Protein AF-A0A961GSS4-F1 (afdb_monomer)

Secondary structure (DSSP, 8-state):
-------S--SS---EEESPPPPPPPSSS--TTTTSPPPEEEEE-TTS-EEEESPTTS-EEEEEE-TT-TTHHHHHHHHHHHHHTT-SPTT-EEEEEE----TT----TT----S-HHHHHHHTT--SEEEE--TT-HHHHHTT--SSSEEEEE---

Sequence (157 aa):
MSTGAASGLLQQRPITVDGEALAPEPDSGVDAAIGATVPTVNGQTFNGVNVSVPVKGTPTLIVVMAHWCPHCQKEIPMMAEWEKAGNFPDGIEVVGVSTGYKPDLIGTSSLKVIEEPSQWLADEGFPFAVIADSEGAEAAGALGVTGYPTMMMVDAD

Nearest PDB structures (foldseek):
  2m72-assembly1_A  TM=6.809E-01  e=3.128E-04  Porphyromonas gingivalis W83
  7kuu-assembly1_B  TM=5.793E-01  e=2.545E-03  Pseudomonas aeruginosa UCBPP-PA14
  4tr4-assembly1_A  TM=6.001E-01  e=1.246E-02  Mus musculus
  9h48-assembly1_A  TM=4.848E-01  e=1.739E-03  Mus musculus
  5xbr-assembly1_A  TM=4.999E-01  e=3.080E-03  Pyrococcus horikoshii OT3

Mean predicted aligned error: 4.7 Å

Radius of gyration: 15.49 Å; Cα contacts (8 Å, |Δi|>4): 318; chains: 1; bounding box: 43×36×43 Å

Solvent-accessible surface area (backbone atoms only — not comparable to full-atom values): 8968 Å² total; per-residue (Å²): 134,86,80,78,69,82,82,83,54,42,70,50,32,76,62,48,76,51,73,60,60,38,54,67,57,58,99,69,84,84,57,81,43,70,89,52,78,79,31,38,36,38,30,22,26,41,86,65,51,79,46,61,38,67,46,86,73,32,26,19,40,39,38,37,32,29,64,60,36,71,56,25,66,56,48,48,44,51,52,24,51,39,48,76,69,67,66,62,67,85,81,53,48,59,39,35,35,41,31,70,82,54,69,85,60,79,61,54,102,86,36,70,70,50,66,50,54,65,59,52,40,58,73,51,50,50,83,56,55,40,31,15,21,19,92,82,24,51,49,48,51,34,66,8,57,77,64,65,57,41,78,45,82,41,69,39,125

Foldseek 3Di:
DDDPDPPQFDLAWDKDKADFFAAAQDPDDDGPSVPPDQIKIWAAFRVRHIDIPPDAQFKEKEKEAEPFDPVRVVVQLVQQVCVVVVNPDPRYAYEYEYDDQDQPDDDDPSTDDDNGPVVSSVVSRRPHHYGNHDPVRVVCRSHNYDDPGDIDIDHND

Structure (mmCIF, N/CA/C/O backbone):
data_AF-A0A961GSS4-F1
#
_entry.id   AF-A0A961GSS4-F1
#
loop_
_atom_site.group_PDB
_atom_site.id
_atom_site.type_symbol
_atom_site.label_atom_id
_atom_site.label_alt_id
_atom_site.label_comp_id
_atom_site.label_asym_id
_atom_site.label_entity_id
_atom_site.label_seq_id
_atom_site.pdbx_PDB_ins_code
_atom_site.Cartn_x
_atom_site.Cartn_y
_atom_site.Cartn_z
_atom_site.occupancy
_atom_site.B_iso_or_equiv
_atom_site.auth_seq_id
_atom_site.auth_comp_id
_atom_site.auth_asym_id
_atom_site.auth_atom_id
_atom_site.pdbx_PDB_model_num
ATOM 1 N N . MET A 1 1 ? 17.484 -16.770 -23.448 1.00 34.94 1 MET A N 1
ATOM 2 C CA . MET A 1 1 ? 17.020 -15.372 -23.542 1.00 34.94 1 MET A CA 1
ATOM 3 C C . MET A 1 1 ? 15.525 -15.417 -23.304 1.00 34.94 1 MET A C 1
ATOM 5 O O . MET A 1 1 ? 14.799 -15.790 -24.213 1.00 34.94 1 MET A O 1
ATOM 9 N N . SER A 1 2 ? 15.094 -15.238 -22.053 1.00 38.78 2 SER A N 1
ATOM 10 C CA . SER A 1 2 ? 13.670 -15.292 -21.716 1.00 38.78 2 SER A CA 1
ATOM 11 C C . SER A 1 2 ? 13.063 -13.948 -22.087 1.00 38.78 2 SER A C 1
ATOM 13 O O . SER A 1 2 ? 13.405 -12.928 -21.498 1.00 38.78 2 SER A O 1
ATOM 15 N N . THR A 1 3 ? 12.251 -13.934 -23.133 1.00 45.75 3 THR A N 1
ATOM 16 C CA . THR A 1 3 ? 11.434 -12.790 -23.521 1.00 45.75 3 THR A CA 1
ATOM 17 C C . THR A 1 3 ? 10.282 -12.696 -22.526 1.00 45.75 3 THR A C 1
ATOM 19 O O . THR A 1 3 ? 9.281 -13.396 -22.682 1.00 45.75 3 THR A O 1
ATOM 22 N N . GLY A 1 4 ? 10.444 -11.890 -21.475 1.00 41.66 4 GLY A N 1
ATOM 23 C CA . GLY A 1 4 ? 9.343 -11.521 -20.592 1.00 41.66 4 GLY A CA 1
ATOM 24 C C . GLY A 1 4 ? 8.319 -10.739 -21.405 1.00 41.66 4 GLY A C 1
ATOM 25 O O . GLY A 1 4 ? 8.563 -9.598 -21.786 1.00 41.66 4 GLY A O 1
ATOM 26 N N . ALA A 1 5 ? 7.205 -11.376 -21.753 1.00 43.75 5 ALA A N 1
ATO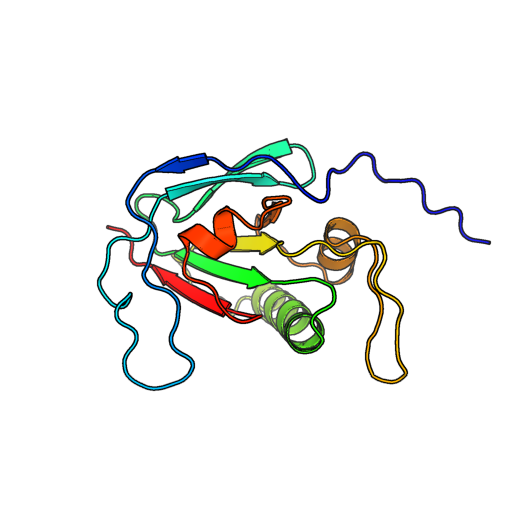M 27 C CA . ALA A 1 5 ? 6.057 -10.651 -22.261 1.00 43.75 5 ALA A CA 1
ATOM 28 C C . ALA A 1 5 ? 5.582 -9.724 -21.137 1.00 43.75 5 ALA A C 1
ATOM 30 O O . ALA A 1 5 ? 5.273 -10.208 -20.049 1.00 43.75 5 ALA A O 1
ATOM 31 N N . ALA A 1 6 ? 5.528 -8.415 -21.392 1.00 52.28 6 ALA A N 1
ATOM 32 C CA . ALA A 1 6 ? 4.787 -7.503 -20.534 1.00 52.28 6 ALA A CA 1
ATOM 33 C C . ALA A 1 6 ? 3.370 -8.076 -20.400 1.00 52.28 6 ALA A C 1
ATOM 35 O O . ALA A 1 6 ? 2.659 -8.220 -21.396 1.00 52.28 6 ALA A O 1
ATOM 36 N N . SER A 1 7 ? 2.984 -8.463 -19.188 1.00 60.41 7 SER A N 1
ATOM 37 C CA . SER A 1 7 ? 1.768 -9.225 -18.871 1.00 60.41 7 SER A CA 1
ATOM 38 C C . SER A 1 7 ? 0.461 -8.462 -19.150 1.00 60.41 7 SER A C 1
ATOM 40 O O . SER A 1 7 ? -0.616 -8.906 -18.761 1.00 60.41 7 SER A O 1
ATOM 42 N N . GLY A 1 8 ? 0.526 -7.300 -19.811 1.00 81.81 8 GLY A N 1
ATOM 43 C CA . GLY A 1 8 ? -0.591 -6.370 -19.986 1.00 81.81 8 GLY A CA 1
ATOM 44 C C . GLY A 1 8 ? -1.060 -5.729 -18.675 1.00 81.81 8 GLY A C 1
ATOM 45 O O . GLY A 1 8 ? -2.023 -4.965 -18.685 1.00 81.81 8 GLY A O 1
ATOM 46 N N . LEU A 1 9 ? -0.398 -6.034 -17.554 1.00 95.12 9 LEU A N 1
ATOM 47 C CA . LEU A 1 9 ? -0.706 -5.511 -16.232 1.00 95.12 9 LEU A CA 1
ATOM 48 C C . LEU A 1 9 ? -0.037 -4.152 -16.027 1.00 95.12 9 LEU A C 1
ATOM 50 O O . LEU A 1 9 ? 1.141 -3.972 -16.333 1.00 95.12 9 LEU A O 1
ATOM 54 N N . LEU A 1 10 ? -0.784 -3.201 -15.469 1.00 96.81 10 LEU A N 1
ATOM 55 C CA . LEU A 1 10 ? -0.253 -1.876 -15.148 1.00 96.81 10 LEU A CA 1
ATOM 56 C C . LEU A 1 10 ? 0.310 -1.893 -13.730 1.00 96.81 10 LEU A C 1
ATOM 58 O O . LEU A 1 10 ? -0.438 -2.177 -12.797 1.00 96.81 10 LEU A O 1
ATOM 62 N N . GLN A 1 11 ? 1.603 -1.587 -13.583 1.00 96.81 11 GLN A N 1
ATOM 63 C CA . GLN A 1 11 ? 2.311 -1.577 -12.291 1.00 96.81 11 GLN A CA 1
ATOM 64 C C . GLN A 1 11 ? 1.982 -0.361 -11.426 1.00 96.81 11 GLN A C 1
ATOM 66 O O . GLN A 1 11 ? 2.205 -0.383 -10.220 1.00 96.81 11 GLN A O 1
ATOM 71 N N . GLN A 1 12 ? 1.441 0.678 -12.054 1.00 98.06 12 GLN A N 1
ATOM 72 C CA . GLN A 1 12 ? 0.958 1.897 -11.425 1.00 98.06 12 GLN A CA 1
ATOM 73 C C . GLN A 1 12 ? -0.414 2.221 -11.994 1.00 98.06 12 GLN A C 1
ATOM 75 O O . GLN A 1 12 ? -0.673 1.976 -13.180 1.00 98.06 12 GLN A O 1
ATOM 80 N N . ARG A 1 13 ? -1.302 2.755 -11.159 1.00 98.25 13 ARG A N 1
ATOM 81 C CA . ARG A 1 13 ? -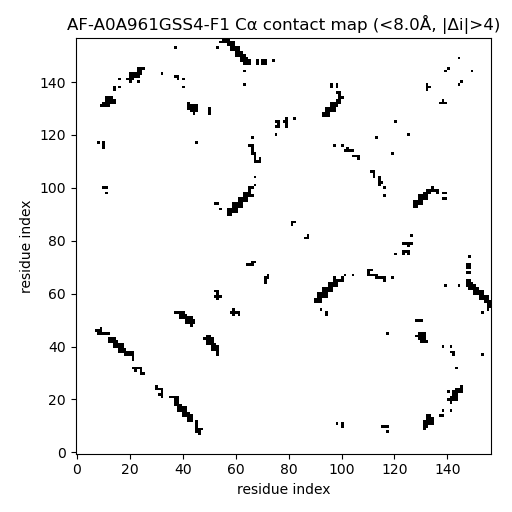2.663 3.125 -11.558 1.00 98.25 13 ARG A CA 1
ATOM 82 C C . ARG A 1 13 ? -3.133 4.381 -10.829 1.00 98.25 13 ARG A C 1
ATOM 84 O O . ARG A 1 13 ? -2.673 4.629 -9.717 1.00 98.25 13 ARG A O 1
ATOM 91 N N . PRO A 1 14 ? -4.058 5.161 -11.425 1.00 98.50 14 PRO A N 1
ATOM 92 C CA . PRO A 1 14 ? -4.615 6.340 -10.772 1.00 98.50 14 PRO A CA 1
ATOM 93 C C . PRO A 1 14 ? -5.248 6.009 -9.420 1.00 98.50 14 PRO A C 1
ATOM 95 O O . PRO A 1 14 ? -5.936 4.995 -9.286 1.00 98.50 14 PRO A O 1
ATOM 98 N N . ILE A 1 15 ? -5.062 6.912 -8.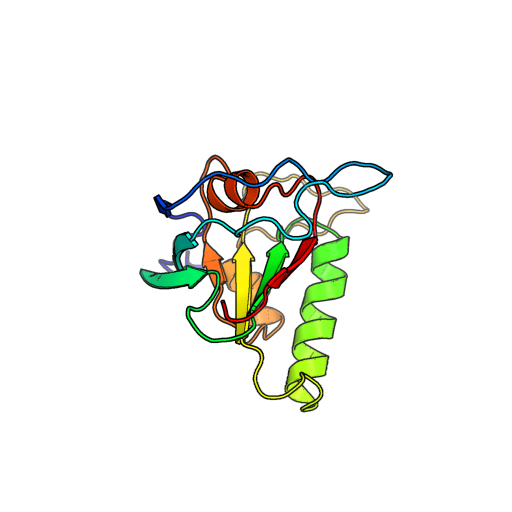460 1.00 98.75 15 ILE A N 1
ATOM 99 C CA . ILE A 1 15 ? -5.621 6.829 -7.111 1.00 98.75 15 ILE A CA 1
ATOM 100 C C . ILE A 1 15 ? -6.584 7.989 -6.880 1.00 98.75 15 ILE A C 1
ATOM 102 O O . ILE A 1 15 ? -6.356 9.110 -7.331 1.00 98.75 15 ILE A O 1
ATOM 106 N N . THR A 1 16 ? -7.676 7.716 -6.172 1.00 98.62 16 THR A N 1
ATOM 107 C CA . THR A 1 16 ? -8.570 8.734 -5.609 1.00 98.62 16 THR A CA 1
ATOM 108 C C . THR A 1 16 ? -8.608 8.571 -4.099 1.00 98.62 16 THR A C 1
ATOM 110 O O . THR A 1 16 ? -8.715 7.451 -3.607 1.00 98.62 16 THR A O 1
ATOM 113 N N . VAL A 1 17 ? -8.529 9.678 -3.368 1.00 98.62 17 VAL A N 1
ATOM 114 C CA . VAL A 1 17 ? -8.504 9.688 -1.904 1.00 98.62 17 VAL A CA 1
ATOM 115 C C . VAL A 1 17 ? -9.708 10.467 -1.396 1.00 98.62 17 VAL A C 1
ATOM 117 O O . VAL A 1 17 ? -9.893 11.623 -1.775 1.00 98.62 17 VAL A O 1
ATOM 120 N N . ASP A 1 18 ? -10.497 9.836 -0.531 1.00 98.31 18 ASP A N 1
ATOM 121 C CA . ASP A 1 18 ? -11.620 10.455 0.165 1.00 98.31 18 ASP A CA 1
ATOM 122 C C . ASP A 1 18 ? -11.289 10.589 1.656 1.00 98.31 18 ASP A C 1
ATOM 124 O O . ASP A 1 18 ? -11.094 9.594 2.355 1.00 98.31 18 ASP A O 1
ATOM 128 N N . GLY A 1 19 ? -11.253 11.824 2.155 1.00 97.50 19 GLY A N 1
ATOM 129 C CA . GLY A 1 19 ? -10.889 12.133 3.539 1.00 97.50 19 GLY A CA 1
ATOM 130 C C . GLY A 1 19 ? -9.601 12.946 3.644 1.00 97.50 19 GLY A C 1
ATOM 131 O O . GLY A 1 19 ? -9.002 13.335 2.641 1.00 97.50 19 GLY A O 1
ATOM 132 N N . GLU A 1 20 ? -9.208 13.250 4.878 1.00 97.88 20 GLU A N 1
ATOM 133 C CA . GLU A 1 20 ? -7.954 13.943 5.169 1.00 97.88 20 GLU A CA 1
ATOM 134 C C . GLU A 1 20 ? -6.797 12.939 5.179 1.00 97.88 20 GLU A C 1
ATOM 136 O O . GLU A 1 20 ? -6.929 11.843 5.720 1.00 97.88 20 GLU A O 1
ATOM 141 N N . ALA A 1 21 ? -5.673 13.302 4.558 1.00 98.06 21 ALA A N 1
ATOM 142 C CA . ALA A 1 21 ? -4.469 12.482 4.605 1.00 98.06 21 ALA A CA 1
ATOM 143 C C . ALA A 1 21 ? -3.974 12.335 6.050 1.00 98.06 21 ALA A C 1
ATOM 145 O O . ALA A 1 21 ? -4.032 13.286 6.833 1.00 98.06 21 ALA A O 1
ATOM 146 N N . LEU A 1 22 ? -3.446 11.160 6.386 1.00 98.06 22 LEU A N 1
ATOM 147 C CA . LEU A 1 22 ? -2.815 10.945 7.682 1.00 98.06 22 LEU A CA 1
ATOM 148 C C . LEU A 1 22 ? -1.566 11.819 7.823 1.00 98.06 22 LEU A C 1
ATOM 150 O O . LEU A 1 22 ? -0.880 12.141 6.847 1.00 98.06 22 LEU A O 1
ATOM 154 N N . ALA A 1 23 ? -1.255 12.188 9.066 1.00 97.12 23 ALA A N 1
ATOM 155 C CA . ALA A 1 23 ? 0.036 12.785 9.369 1.00 97.12 23 ALA A CA 1
ATOM 156 C C . ALA A 1 23 ? 1.158 11.810 8.957 1.00 97.12 23 ALA A C 1
ATOM 158 O O . ALA A 1 23 ? 0.995 10.604 9.139 1.00 97.12 23 ALA A O 1
ATOM 159 N N . PRO A 1 24 ? 2.290 12.301 8.420 1.00 96.62 24 PRO A N 1
ATOM 160 C CA . PRO A 1 24 ? 3.415 11.435 8.095 1.00 96.62 24 PRO A CA 1
ATOM 161 C C . PRO A 1 24 ? 3.907 10.661 9.323 1.00 96.62 24 PRO A C 1
ATOM 163 O O . PRO A 1 24 ? 4.109 11.258 10.385 1.00 96.62 24 PRO A O 1
ATOM 166 N N . GLU A 1 25 ? 4.144 9.362 9.149 1.00 92.62 25 GLU A N 1
ATOM 167 C CA . GLU A 1 25 ? 4.719 8.476 10.157 1.00 92.62 25 GLU A CA 1
ATOM 168 C C . GLU A 1 25 ? 6.066 9.055 10.626 1.00 92.62 25 GLU A C 1
ATOM 170 O O . GLU A 1 25 ? 6.944 9.334 9.794 1.00 92.62 25 GLU A O 1
ATOM 175 N N . PRO A 1 26 ? 6.247 9.286 11.939 1.00 93.00 26 PRO A N 1
ATOM 176 C CA . PRO A 1 26 ? 7.463 9.897 12.445 1.00 93.00 26 PRO A CA 1
ATOM 177 C C . PRO A 1 26 ? 8.618 8.889 12.481 1.00 93.00 26 PRO A C 1
ATOM 179 O O . PRO A 1 26 ? 8.438 7.740 12.868 1.00 93.00 26 PRO A O 1
ATOM 182 N N . ASP A 1 27 ? 9.848 9.351 12.232 1.00 90.06 27 ASP A N 1
ATOM 183 C CA . ASP A 1 27 ? 11.057 8.517 12.381 1.00 90.06 27 ASP A CA 1
ATOM 184 C C . ASP A 1 27 ? 11.233 7.963 13.812 1.00 90.06 27 ASP A C 1
ATOM 186 O O . ASP A 1 27 ? 11.920 6.966 14.041 1.00 90.06 27 ASP A O 1
ATOM 190 N N . SER A 1 28 ? 10.677 8.661 14.809 1.00 89.75 28 SER A N 1
ATOM 191 C CA . SER A 1 28 ? 10.669 8.240 16.210 1.00 89.75 28 SER A CA 1
ATOM 192 C C . SER A 1 28 ? 9.600 8.978 17.016 1.00 89.75 28 SER A C 1
ATOM 194 O O . SER A 1 28 ? 9.225 10.104 16.693 1.00 89.75 28 SER A O 1
ATOM 196 N N . GLY A 1 29 ? 9.182 8.381 18.132 1.00 91.56 29 GLY A N 1
ATOM 197 C CA . GLY A 1 29 ? 8.250 9.000 19.072 1.00 91.56 29 GLY A CA 1
ATOM 198 C C . GLY A 1 29 ? 6.820 8.500 18.904 1.00 91.56 29 GLY A C 1
ATOM 199 O O . GLY A 1 29 ? 6.598 7.365 18.496 1.00 91.56 29 GLY A O 1
ATOM 200 N N . VAL A 1 30 ? 5.859 9.331 19.311 1.00 91.81 30 VAL A N 1
ATOM 201 C CA . VAL A 1 30 ? 4.430 9.009 19.216 1.00 91.81 30 VAL A CA 1
ATOM 202 C C . VAL A 1 30 ? 3.941 9.370 17.823 1.00 91.81 30 VAL A C 1
ATOM 204 O O . VAL A 1 30 ? 4.103 10.512 17.396 1.00 91.81 30 VAL A O 1
ATOM 207 N N . ASP A 1 31 ? 3.321 8.407 17.153 1.00 93.88 31 ASP A N 1
ATOM 208 C CA . ASP A 1 31 ? 2.640 8.634 15.887 1.00 93.88 31 ASP A CA 1
ATOM 209 C C . ASP A 1 31 ? 1.313 9.374 16.116 1.00 93.88 31 ASP A C 1
ATOM 211 O O . ASP A 1 31 ? 0.435 8.913 16.851 1.00 93.88 31 ASP A O 1
ATOM 215 N N . ALA A 1 32 ? 1.192 10.550 15.500 1.00 94.19 32 ALA A N 1
ATOM 216 C CA . ALA A 1 32 ? 0.008 11.398 15.580 1.00 94.19 32 ALA A CA 1
ATOM 217 C C . ALA A 1 32 ? -1.173 10.856 14.756 1.00 94.19 32 ALA A C 1
ATOM 219 O O . ALA A 1 32 ? -2.298 11.306 14.966 1.00 94.19 32 ALA A O 1
ATOM 220 N N . ALA A 1 33 ? -0.936 9.906 13.845 1.00 95.12 33 ALA A N 1
ATOM 221 C CA . ALA A 1 33 ? -1.982 9.232 13.085 1.00 95.12 33 ALA A CA 1
ATOM 222 C C . ALA A 1 33 ? -2.744 8.186 13.921 1.00 95.12 33 ALA A C 1
ATOM 224 O O . ALA A 1 33 ? -3.847 7.786 13.546 1.00 95.12 33 ALA A O 1
ATOM 225 N N . ILE A 1 34 ? -2.218 7.763 15.080 1.00 94.81 34 ILE A N 1
ATOM 226 C CA . ILE A 1 34 ? -2.908 6.806 15.955 1.00 94.81 34 ILE A CA 1
ATOM 227 C C . ILE A 1 34 ? -4.216 7.414 16.477 1.00 94.81 34 ILE A C 1
ATOM 229 O O . ILE A 1 34 ? -4.221 8.423 17.183 1.00 94.81 34 ILE A O 1
ATOM 233 N N . GLY A 1 35 ? -5.330 6.746 16.170 1.00 94.44 35 GLY A N 1
ATOM 234 C CA . GLY A 1 35 ? -6.681 7.181 16.533 1.00 94.44 35 GLY A CA 1
ATOM 235 C C . GLY A 1 35 ? -7.285 8.218 15.583 1.00 94.44 35 GLY A C 1
ATOM 236 O O . GLY A 1 35 ? -8.402 8.673 15.826 1.00 94.44 35 GLY A O 1
ATOM 237 N N . ALA A 1 36 ? -6.577 8.595 14.514 1.00 95.25 36 ALA A N 1
ATOM 238 C CA . ALA A 1 36 ? -7.151 9.373 13.427 1.00 95.25 36 ALA A CA 1
ATOM 239 C C . ALA A 1 36 ? -7.995 8.479 12.505 1.00 95.25 36 ALA A C 1
ATOM 241 O O . ALA A 1 36 ? -7.756 7.279 12.376 1.00 95.25 36 ALA A O 1
ATOM 242 N N . THR A 1 37 ? -8.972 9.081 11.827 1.00 95.94 37 THR A N 1
ATOM 243 C CA . THR A 1 37 ? -9.714 8.406 10.759 1.00 95.94 37 THR A CA 1
ATOM 244 C C . THR A 1 37 ? -8.806 8.231 9.545 1.00 95.94 37 THR A C 1
ATOM 246 O O . THR A 1 37 ? -8.290 9.213 9.013 1.00 95.94 37 THR A O 1
ATOM 249 N N . VAL A 1 38 ? -8.633 6.990 9.089 1.00 97.12 38 VAL A N 1
ATOM 250 C CA . VAL A 1 38 ? -7.863 6.683 7.877 1.00 97.12 38 VAL A CA 1
ATOM 251 C C . VAL A 1 38 ? -8.646 7.154 6.644 1.00 97.12 38 VAL A C 1
ATOM 253 O O . VAL A 1 38 ? -9.834 6.834 6.530 1.00 97.12 38 VAL A O 1
ATOM 256 N N . PRO A 1 39 ? -8.034 7.903 5.705 1.00 98.00 39 PRO A N 1
ATOM 257 C CA . PRO A 1 39 ? -8.707 8.258 4.464 1.00 98.00 39 PRO A CA 1
ATOM 258 C C . PRO A 1 39 ? -9.002 7.001 3.647 1.00 98.00 39 PRO A C 1
ATOM 260 O O . PRO A 1 39 ? -8.224 6.048 3.628 1.00 98.00 39 PRO A O 1
ATOM 263 N N . THR A 1 40 ? -10.112 7.010 2.915 1.00 98.44 40 THR A N 1
ATOM 264 C CA . THR A 1 40 ? -10.391 5.935 1.965 1.00 98.44 40 THR A CA 1
ATOM 265 C C . THR A 1 40 ? -9.553 6.148 0.712 1.00 98.44 40 THR A C 1
ATOM 267 O O . THR A 1 40 ? -9.743 7.111 -0.029 1.00 98.44 40 THR A O 1
ATOM 270 N N . VAL A 1 41 ? -8.637 5.223 0.456 1.00 98.69 41 VAL A N 1
ATOM 271 C CA . VAL A 1 41 ? -7.900 5.119 -0.799 1.00 98.69 41 VAL A CA 1
ATOM 272 C C . VAL A 1 41 ? -8.698 4.226 -1.737 1.00 98.69 41 VAL A C 1
ATOM 274 O O . VAL A 1 41 ? -8.898 3.043 -1.468 1.00 98.69 41 VAL A O 1
ATOM 277 N N . ASN A 1 42 ? -9.125 4.785 -2.862 1.00 98.69 42 ASN A N 1
ATOM 278 C CA . ASN A 1 42 ? -9.773 4.068 -3.948 1.00 98.69 42 ASN A CA 1
ATOM 279 C C . ASN A 1 42 ? -8.790 3.924 -5.106 1.00 98.69 42 ASN A C 1
ATOM 281 O O . ASN A 1 42 ? -8.279 4.914 -5.639 1.00 98.69 42 ASN A O 1
ATOM 285 N N . GLY A 1 43 ? -8.553 2.688 -5.522 1.00 98.50 43 GLY A N 1
ATOM 286 C CA . GLY A 1 43 ? -7.636 2.379 -6.602 1.00 98.50 43 GLY A CA 1
ATOM 287 C C . GLY A 1 43 ? -8.029 1.108 -7.330 1.00 98.50 43 GLY A C 1
ATOM 288 O O . GLY A 1 43 ? -9.181 0.664 -7.323 1.00 98.50 43 GLY A O 1
ATOM 289 N N . GLN A 1 44 ? -7.045 0.524 -7.997 1.00 98.75 44 GLN A N 1
ATOM 290 C CA . GLN A 1 44 ? -7.226 -0.688 -8.774 1.00 98.75 44 GLN A CA 1
ATOM 291 C C . GLN A 1 44 ? -6.054 -1.636 -8.580 1.00 98.75 44 GLN A C 1
ATOM 293 O O . GLN A 1 44 ? -4.910 -1.210 -8.432 1.00 98.75 44 GLN A O 1
ATOM 298 N N . THR A 1 45 ? -6.332 -2.931 -8.666 1.00 98.62 45 THR A N 1
ATOM 299 C CA . THR A 1 45 ? -5.303 -3.960 -8.806 1.00 98.62 45 THR A CA 1
ATOM 300 C C . THR A 1 45 ? -4.551 -3.834 -10.124 1.00 98.62 45 THR A C 1
ATOM 302 O O . THR A 1 45 ? -5.015 -3.197 -11.071 1.00 98.62 45 THR A O 1
ATOM 305 N N . PHE A 1 46 ? -3.421 -4.531 -10.252 1.00 98.25 46 PHE A N 1
ATOM 306 C CA . PHE A 1 46 ? -2.626 -4.562 -11.485 1.00 98.25 46 PHE A CA 1
ATOM 307 C C . PHE A 1 46 ? -3.440 -4.928 -12.746 1.00 98.25 46 PHE A C 1
ATOM 309 O O . PHE A 1 46 ? -3.177 -4.394 -13.830 1.00 98.25 46 PHE A O 1
ATOM 316 N N . ASN A 1 47 ? -4.475 -5.770 -12.612 1.00 97.19 47 ASN A N 1
ATOM 317 C CA . ASN A 1 47 ? -5.386 -6.169 -13.697 1.00 97.19 47 ASN A CA 1
ATOM 318 C C . ASN A 1 47 ? -6.652 -5.294 -13.836 1.00 97.19 47 ASN A C 1
ATOM 320 O O . ASN A 1 47 ? -7.483 -5.576 -14.696 1.00 97.19 47 ASN A O 1
ATOM 324 N N . GLY A 1 48 ? -6.790 -4.216 -13.058 1.00 97.62 48 GLY A N 1
ATOM 325 C CA . GLY A 1 48 ? -7.863 -3.227 -13.211 1.00 97.62 48 GLY A CA 1
ATOM 326 C C . GLY A 1 48 ? -9.144 -3.522 -12.431 1.00 97.62 48 GLY A C 1
ATOM 327 O O . GLY A 1 48 ? -10.180 -2.936 -12.735 1.00 97.62 48 GLY A O 1
ATOM 328 N N . VAL A 1 49 ? -9.099 -4.415 -11.440 1.00 98.12 49 VAL A N 1
ATOM 329 C CA . VAL A 1 49 ? -10.217 -4.625 -10.511 1.00 98.12 49 VAL A CA 1
ATOM 330 C C . VAL A 1 49 ? -10.198 -3.508 -9.475 1.00 98.12 49 VAL A C 1
ATOM 332 O O . VAL A 1 49 ? -9.158 -3.245 -8.880 1.00 98.12 49 VAL A O 1
ATOM 335 N N . ASN A 1 50 ? -11.334 -2.844 -9.263 1.00 98.44 50 ASN A N 1
ATO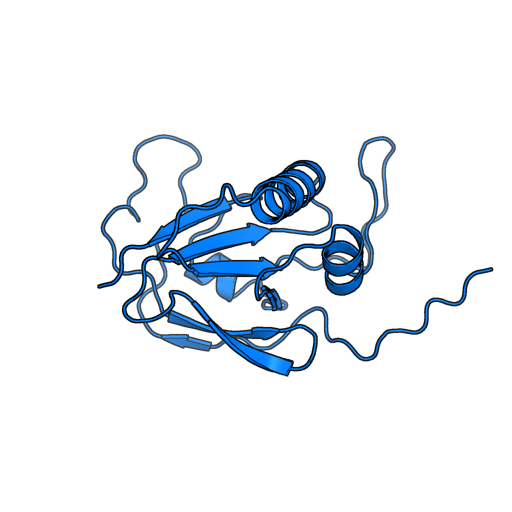M 336 C CA . ASN A 1 50 ? -11.444 -1.785 -8.260 1.00 98.44 50 ASN A CA 1
ATOM 337 C C . ASN A 1 50 ? -11.285 -2.359 -6.848 1.00 98.44 50 ASN A C 1
ATOM 339 O O . ASN A 1 50 ? -11.905 -3.370 -6.520 1.00 98.44 50 ASN A O 1
ATOM 343 N N . VAL A 1 51 ? -10.485 -1.685 -6.026 1.00 98.19 51 VAL A N 1
ATOM 344 C CA . VAL A 1 51 ? -10.245 -2.017 -4.617 1.00 98.19 51 VAL A CA 1
ATOM 345 C C . VAL A 1 51 ? -10.206 -0.713 -3.828 1.00 98.19 51 VAL A C 1
ATOM 347 O O . VAL A 1 51 ? -9.640 0.278 -4.296 1.00 98.19 51 VAL A O 1
ATOM 350 N N . SER A 1 52 ? -10.793 -0.727 -2.636 1.00 98.12 52 SER A N 1
ATOM 351 C CA . SER A 1 52 ? -10.745 0.388 -1.693 1.00 98.12 52 SER A CA 1
ATOM 352 C C . SER A 1 52 ? -10.161 -0.087 -0.370 1.00 98.12 52 SER A C 1
ATOM 354 O O . SER A 1 52 ? -10.378 -1.234 0.022 1.00 98.12 52 SER A O 1
ATOM 356 N N . VAL A 1 53 ? -9.427 0.790 0.308 1.00 98.19 53 VAL A N 1
ATOM 357 C CA . VAL A 1 53 ? -8.843 0.524 1.623 1.00 98.19 53 VAL A CA 1
ATOM 358 C C . VAL A 1 53 ? -8.963 1.776 2.511 1.00 98.19 53 VAL A C 1
ATOM 360 O O . VAL A 1 53 ? -8.726 2.871 1.998 1.00 98.19 53 VAL A O 1
ATOM 363 N N . PRO A 1 54 ? -9.338 1.666 3.803 1.00 97.75 54 PRO A N 1
ATOM 364 C CA . PRO A 1 54 ? -9.731 0.443 4.519 1.00 97.75 54 PRO A CA 1
ATOM 365 C C . PRO A 1 54 ? -11.037 -0.178 3.990 1.00 97.75 54 PRO A C 1
ATOM 367 O O . PRO A 1 54 ? -11.805 0.463 3.267 1.00 97.75 54 PRO A O 1
ATOM 370 N N . VAL A 1 55 ? -11.283 -1.448 4.323 1.00 95.69 55 VAL A N 1
ATOM 371 C CA . VAL A 1 55 ? -12.524 -2.143 3.961 1.00 95.69 55 VAL A CA 1
ATOM 372 C C . VAL A 1 55 ? -13.623 -1.724 4.931 1.00 95.69 55 VAL A C 1
ATOM 374 O O . VAL A 1 55 ? -13.562 -1.980 6.129 1.00 95.69 55 VAL A O 1
ATOM 377 N N . LYS A 1 56 ? -14.661 -1.066 4.412 1.00 92.81 56 LYS A N 1
ATOM 378 C CA . LYS A 1 56 ? -15.741 -0.518 5.239 1.00 92.81 56 LYS A CA 1
ATOM 379 C C . LYS A 1 56 ? -16.427 -1.593 6.089 1.00 92.81 56 LYS A C 1
ATOM 381 O O . LYS A 1 56 ? -16.975 -2.551 5.545 1.00 92.81 56 LYS A O 1
ATOM 386 N N . GLY A 1 57 ? -16.512 -1.358 7.400 1.00 94.75 57 GLY A N 1
ATOM 387 C CA . GLY A 1 57 ? -17.204 -2.246 8.335 1.00 94.75 57 GLY A CA 1
ATOM 388 C C . GLY A 1 57 ? -16.417 -3.506 8.687 1.00 94.75 57 GLY A C 1
ATOM 389 O O . GLY A 1 57 ? -17.000 -4.451 9.218 1.00 94.75 57 GLY A O 1
ATOM 390 N N . THR A 1 58 ? -15.126 -3.577 8.356 1.00 95.56 58 THR A N 1
ATOM 391 C CA . THR A 1 58 ? -14.270 -4.720 8.685 1.00 95.56 58 THR A CA 1
ATOM 392 C C . THR A 1 58 ? -12.887 -4.228 9.105 1.00 95.56 58 THR A C 1
ATOM 394 O O . THR A 1 58 ? -12.302 -3.413 8.389 1.00 95.56 58 THR A O 1
ATOM 397 N N . PRO A 1 59 ? -12.336 -4.709 10.236 1.00 97.25 59 PRO A N 1
ATOM 398 C CA . PRO A 1 59 ? -10.963 -4.396 10.600 1.00 97.25 59 PRO A CA 1
ATOM 399 C C . PRO A 1 59 ? -10.029 -4.737 9.442 1.00 97.25 59 PRO A C 1
ATOM 401 O O . PRO A 1 59 ? -10.146 -5.806 8.843 1.00 97.25 59 PRO A O 1
ATOM 404 N N . THR A 1 60 ? -9.131 -3.822 9.101 1.00 97.88 60 THR A N 1
ATOM 405 C CA . THR A 1 60 ? -8.287 -3.951 7.914 1.00 97.88 60 THR A CA 1
ATOM 406 C C . THR A 1 60 ? -6.817 -3.824 8.287 1.00 97.88 60 THR A C 1
ATOM 408 O O . THR A 1 60 ? -6.408 -2.834 8.888 1.00 97.88 60 THR A O 1
ATOM 411 N N . LEU A 1 61 ? -6.002 -4.794 7.879 1.00 97.88 61 LEU A N 1
ATOM 412 C CA . LEU A 1 61 ? -4.552 -4.675 7.831 1.00 97.88 61 LEU A CA 1
ATOM 413 C C . LEU A 1 61 ? -4.143 -4.133 6.458 1.00 97.88 61 LEU A C 1
ATOM 415 O O . LEU A 1 61 ? -4.225 -4.828 5.443 1.00 97.88 61 LEU A O 1
ATOM 419 N N . ILE A 1 62 ? -3.665 -2.894 6.432 1.00 98.44 62 ILE A N 1
ATOM 420 C CA . ILE A 1 62 ? -3.085 -2.282 5.239 1.00 98.44 62 ILE A CA 1
ATOM 421 C C . ILE A 1 62 ? -1.591 -2.577 5.233 1.00 98.44 62 ILE A C 1
ATOM 423 O O . ILE A 1 62 ? -0.878 -2.212 6.167 1.00 98.44 62 ILE A O 1
ATOM 427 N N . VAL A 1 63 ? -1.108 -3.207 4.169 1.00 98.50 63 VAL A N 1
ATOM 428 C CA . VAL A 1 63 ? 0.318 -3.481 3.967 1.00 98.50 63 VAL A CA 1
ATOM 429 C C . VAL A 1 63 ? 0.803 -2.562 2.862 1.00 98.50 63 VAL A C 1
ATOM 431 O O . VAL A 1 63 ? 0.322 -2.663 1.742 1.00 98.50 63 VAL A O 1
ATOM 434 N N . VAL A 1 64 ? 1.749 -1.670 3.131 1.00 98.69 64 VAL A N 1
ATOM 435 C CA . VAL A 1 64 ? 2.334 -0.787 2.112 1.00 98.69 64 VAL A CA 1
ATOM 436 C C . VAL A 1 64 ? 3.752 -1.252 1.813 1.00 98.69 64 VAL A C 1
ATOM 438 O O . VAL A 1 64 ? 4.575 -1.394 2.718 1.00 98.69 64 VAL A O 1
ATOM 441 N N . MET A 1 65 ? 4.036 -1.539 0.541 1.00 98.50 65 MET A N 1
ATOM 442 C CA . MET A 1 65 ? 5.275 -2.203 0.138 1.00 98.50 65 MET A CA 1
ATOM 443 C C . MET A 1 65 ? 5.832 -1.680 -1.183 1.00 98.50 65 MET A C 1
ATOM 445 O O . MET A 1 65 ? 5.099 -1.263 -2.079 1.00 98.50 65 MET A O 1
ATOM 449 N N . ALA A 1 66 ? 7.149 -1.809 -1.331 1.00 96.94 66 ALA A N 1
ATOM 450 C CA . ALA A 1 66 ? 7.859 -1.533 -2.570 1.00 96.94 66 ALA A CA 1
ATOM 451 C C . ALA A 1 66 ? 8.688 -2.757 -2.974 1.00 96.94 66 ALA A C 1
ATOM 453 O O . ALA A 1 66 ? 9.466 -3.288 -2.181 1.00 96.94 66 ALA A O 1
ATOM 454 N N . HIS A 1 67 ? 8.553 -3.197 -4.223 1.00 94.69 67 HIS A N 1
ATOM 455 C CA . HIS A 1 67 ? 9.162 -4.440 -4.717 1.00 94.69 67 HIS A CA 1
ATOM 456 C C . HIS A 1 67 ? 10.698 -4.446 -4.664 1.00 94.69 67 HIS A C 1
ATOM 458 O O . HIS A 1 67 ? 11.319 -5.497 -4.531 1.00 94.69 67 HIS A O 1
ATOM 464 N N . TRP A 1 68 ? 11.337 -3.280 -4.739 1.00 92.94 68 TRP A N 1
ATOM 465 C CA . TRP A 1 68 ? 12.789 -3.141 -4.636 1.00 92.94 68 TRP A CA 1
ATOM 466 C C . TRP A 1 68 ? 13.300 -3.087 -3.193 1.00 92.94 68 TRP A C 1
ATOM 468 O O . TRP A 1 68 ? 14.512 -3.116 -2.976 1.00 92.94 68 TRP A O 1
ATOM 478 N N . CYS A 1 69 ? 12.413 -2.965 -2.200 1.00 94.12 69 CYS A N 1
ATOM 479 C CA . CYS A 1 69 ? 12.812 -2.841 -0.805 1.00 94.12 69 CYS A CA 1
ATOM 480 C C . CYS A 1 69 ? 13.239 -4.213 -0.248 1.00 94.12 69 CYS A C 1
ATOM 482 O O . CYS A 1 69 ? 12.408 -5.121 -0.167 1.00 94.12 69 CYS A O 1
ATOM 484 N N . PRO A 1 70 ? 14.493 -4.381 0.221 1.00 93.56 70 PRO A N 1
ATOM 485 C CA . PRO A 1 70 ? 14.968 -5.661 0.756 1.00 93.56 70 PRO A CA 1
ATOM 486 C C . PRO A 1 70 ? 14.203 -6.145 1.991 1.00 93.56 70 PRO A C 1
ATOM 488 O O . PRO A 1 70 ? 14.177 -7.342 2.263 1.00 93.56 70 PRO A O 1
ATOM 491 N N . HIS A 1 71 ? 13.603 -5.228 2.755 1.00 95.75 71 HIS A N 1
ATOM 492 C CA . HIS A 1 71 ? 12.758 -5.576 3.896 1.00 95.75 71 HIS A CA 1
ATOM 493 C C . HIS A 1 71 ? 11.400 -6.106 3.427 1.00 95.75 71 HIS A C 1
ATOM 495 O O . HIS A 1 71 ? 10.982 -7.161 3.888 1.00 95.75 71 HIS A O 1
ATOM 501 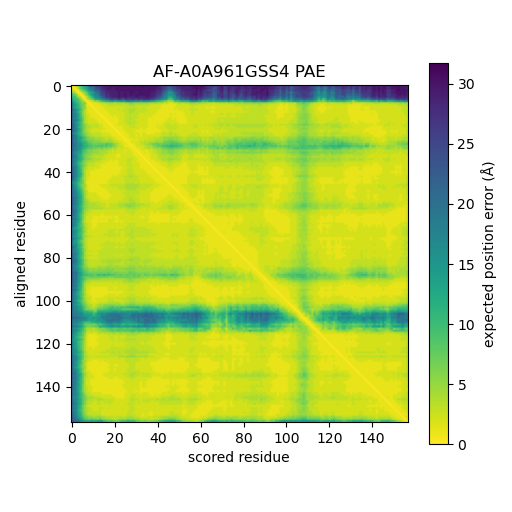N N . CYS A 1 72 ? 10.774 -5.470 2.429 1.00 97.00 72 CYS A N 1
ATOM 502 C CA . CYS A 1 72 ? 9.548 -5.986 1.808 1.00 97.00 72 CYS A CA 1
ATOM 503 C C . CYS A 1 72 ? 9.770 -7.374 1.191 1.00 97.00 72 CYS A C 1
ATOM 505 O O . CYS A 1 72 ? 8.962 -8.273 1.384 1.00 97.00 72 CYS A O 1
ATOM 507 N N . GLN A 1 73 ? 10.898 -7.577 0.505 1.00 95.56 73 GLN A N 1
ATOM 508 C CA . GLN A 1 73 ? 11.259 -8.869 -0.091 1.00 95.56 73 GLN A CA 1
ATOM 509 C C . GLN A 1 73 ? 11.433 -9.999 0.937 1.00 95.56 73 GLN A C 1
ATOM 511 O O . GLN A 1 73 ? 11.363 -11.163 0.559 1.00 95.56 73 GLN A O 1
ATOM 516 N N . LYS A 1 74 ? 11.678 -9.677 2.214 1.00 95.94 74 LYS A N 1
ATOM 517 C CA . LYS A 1 74 ? 11.721 -10.661 3.308 1.00 95.94 74 LYS A CA 1
ATOM 518 C C . LYS A 1 74 ? 10.358 -10.847 3.969 1.00 95.94 74 LYS A C 1
ATOM 520 O O . LYS A 1 74 ? 10.023 -11.967 4.326 1.00 95.94 74 LYS A O 1
ATOM 525 N N . GLU A 1 75 ? 9.597 -9.767 4.112 1.00 96.75 75 GLU A N 1
ATOM 526 C CA . GLU A 1 75 ? 8.319 -9.758 4.826 1.00 96.75 75 GLU A CA 1
ATOM 527 C C . GLU A 1 75 ? 7.188 -10.416 4.024 1.00 96.75 75 GLU A C 1
ATOM 529 O O . GLU A 1 75 ? 6.455 -11.252 4.541 1.00 96.75 75 GLU A O 1
ATOM 534 N N . ILE A 1 76 ? 7.065 -10.092 2.734 1.00 97.19 76 ILE A N 1
ATOM 535 C CA . ILE A 1 76 ? 5.965 -10.575 1.885 1.00 97.19 76 ILE A CA 1
ATOM 536 C C . ILE A 1 76 ? 5.902 -12.110 1.786 1.00 97.19 76 ILE A C 1
ATOM 538 O O . ILE A 1 76 ? 4.809 -12.653 1.970 1.00 97.19 76 ILE A O 1
ATOM 542 N N . PRO A 1 77 ? 7.018 -12.839 1.574 1.00 96.50 77 PRO A N 1
ATOM 543 C CA . PRO A 1 77 ? 6.988 -14.301 1.579 1.00 96.50 77 PRO A CA 1
ATOM 544 C C . PRO A 1 77 ? 6.565 -14.870 2.936 1.00 96.50 77 PRO A C 1
ATOM 546 O O . PRO A 1 77 ? 5.824 -15.848 2.987 1.00 96.50 77 PRO A O 1
ATOM 549 N N . MET A 1 78 ? 6.975 -14.237 4.042 1.00 96.50 78 MET A N 1
ATOM 550 C CA . MET A 1 78 ? 6.566 -14.662 5.383 1.00 96.50 78 MET A CA 1
ATOM 551 C C . MET A 1 78 ? 5.057 -14.502 5.582 1.00 96.50 78 MET A C 1
ATOM 553 O O . MET A 1 78 ? 4.421 -15.416 6.096 1.00 96.50 78 MET A O 1
ATOM 557 N N . MET A 1 79 ? 4.463 -13.389 5.134 1.00 96.12 79 MET A N 1
ATOM 558 C CA . MET A 1 79 ? 3.007 -13.205 5.176 1.00 96.12 79 MET A CA 1
ATOM 559 C C . MET A 1 79 ? 2.281 -14.264 4.336 1.00 96.12 79 MET A C 1
ATOM 561 O O . MET A 1 79 ? 1.310 -14.856 4.802 1.00 96.12 79 MET A O 1
ATOM 565 N N . ALA A 1 80 ? 2.767 -14.552 3.126 1.00 96.38 80 ALA A N 1
ATOM 566 C CA . ALA A 1 80 ? 2.185 -15.582 2.266 1.00 96.38 80 ALA A CA 1
ATOM 567 C C . ALA A 1 80 ? 2.254 -16.984 2.907 1.00 96.38 80 ALA A C 1
ATOM 569 O O . ALA A 1 80 ? 1.279 -17.739 2.876 1.00 96.38 80 ALA A O 1
ATOM 570 N N . GLU A 1 81 ? 3.379 -17.333 3.539 1.00 96.50 81 GLU A N 1
ATOM 571 C CA . GLU A 1 81 ? 3.520 -18.577 4.305 1.00 96.50 81 GLU A CA 1
ATOM 572 C C . GLU A 1 81 ? 2.577 -18.624 5.513 1.00 96.50 81 GLU A C 1
ATOM 574 O O . GLU A 1 81 ? 1.987 -19.672 5.797 1.00 96.50 81 GLU A O 1
ATOM 579 N N . TRP A 1 82 ? 2.414 -17.499 6.210 1.00 95.12 82 TRP A N 1
ATOM 580 C CA . TRP A 1 82 ? 1.583 -17.407 7.405 1.00 95.12 82 TRP A CA 1
ATOM 581 C C . TRP A 1 82 ? 0.095 -17.602 7.076 1.00 95.12 82 TRP A C 1
ATOM 583 O O . TRP A 1 82 ? -0.585 -18.367 7.766 1.00 95.12 82 TRP A O 1
ATOM 593 N N . GLU A 1 83 ? -0.366 -17.018 5.966 1.00 94.38 83 GLU A N 1
ATOM 594 C CA . GLU A 1 83 ? -1.711 -17.222 5.413 1.00 94.38 83 GLU A CA 1
ATOM 595 C C . GLU A 1 83 ? -1.922 -18.657 4.937 1.00 94.38 83 GLU A C 1
ATOM 597 O O . GLU A 1 83 ? -2.891 -19.311 5.316 1.00 94.38 83 GLU A O 1
ATOM 602 N N . LYS A 1 84 ? -0.968 -19.216 4.185 1.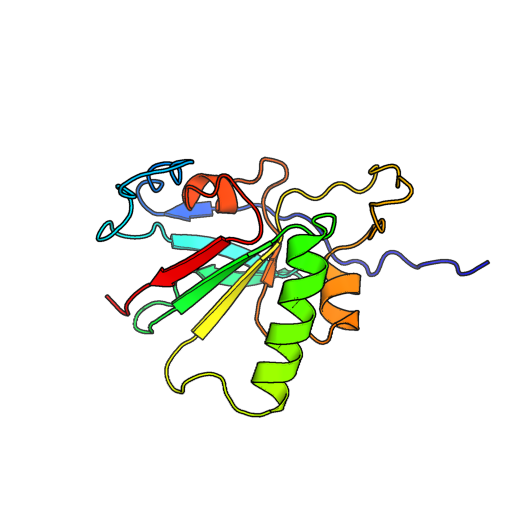00 94.81 84 LYS A N 1
ATOM 603 C CA . LYS A 1 84 ? -1.034 -20.614 3.734 1.00 94.81 84 LYS A CA 1
ATOM 604 C C . LYS A 1 84 ? -1.138 -21.606 4.897 1.00 94.81 84 LYS A C 1
ATOM 606 O O . LYS A 1 84 ? -1.725 -22.677 4.745 1.00 94.81 84 LYS A O 1
ATOM 611 N N . ALA A 1 85 ? -0.546 -21.272 6.039 1.00 96.25 85 ALA A N 1
ATOM 612 C CA . ALA A 1 85 ? -0.619 -22.065 7.258 1.00 96.25 85 ALA A CA 1
ATOM 613 C C . ALA A 1 85 ? -1.894 -21.807 8.091 1.00 96.25 85 ALA A C 1
ATOM 615 O O . ALA A 1 85 ? -2.061 -22.453 9.125 1.00 96.25 85 ALA A O 1
ATOM 616 N N . GLY A 1 86 ? -2.789 -20.916 7.647 1.00 94.31 86 GLY A N 1
ATOM 617 C CA . GLY A 1 86 ? -4.065 -20.613 8.301 1.00 94.31 86 GLY A CA 1
ATOM 618 C C . GLY A 1 86 ? -3.911 -19.861 9.620 1.00 94.31 86 GLY A C 1
ATOM 619 O O . GLY A 1 86 ? -4.674 -20.097 10.551 1.00 94.31 86 GLY A O 1
ATOM 620 N N . ASN A 1 87 ? -2.879 -19.027 9.736 1.00 93.00 87 ASN A N 1
ATOM 621 C CA . ASN A 1 87 ? -2.557 -18.340 10.986 1.00 93.00 87 ASN A CA 1
ATOM 622 C C . ASN A 1 87 ? -2.918 -16.848 10.989 1.00 93.00 87 ASN A C 1
ATOM 624 O O . ASN A 1 87 ? -2.707 -16.190 12.012 1.00 93.00 87 ASN A O 1
ATOM 628 N N . PHE A 1 88 ? -3.422 -16.298 9.881 1.00 89.25 88 PHE A N 1
ATOM 629 C CA . PHE A 1 88 ? -4.034 -14.978 9.950 1.00 89.25 88 PHE A CA 1
ATOM 630 C C . PHE A 1 88 ? -5.295 -15.048 10.817 1.00 89.25 88 PHE A C 1
ATOM 632 O O . PHE A 1 88 ? -6.035 -16.032 10.755 1.00 89.25 88 PHE A O 1
ATOM 639 N N . PRO A 1 89 ? -5.529 -14.037 11.664 1.00 85.44 89 PRO A N 1
ATOM 640 C CA . PRO A 1 89 ? -6.724 -13.981 12.487 1.00 85.44 89 PRO A CA 1
ATOM 641 C C . PRO A 1 89 ? -7.980 -13.854 11.620 1.00 85.44 89 PRO A C 1
ATOM 643 O O . PRO A 1 89 ? -8.030 -13.056 10.685 1.00 85.44 89 PRO A O 1
ATOM 646 N N . ASP A 1 90 ? -9.019 -14.601 11.988 1.00 89.88 90 ASP A N 1
ATOM 647 C CA . ASP A 1 90 ? -10.340 -14.462 11.383 1.00 89.88 90 ASP A CA 1
ATOM 648 C C . ASP A 1 90 ? -10.905 -13.047 11.600 1.00 89.88 90 ASP A C 1
ATOM 650 O O . ASP A 1 90 ? -10.708 -12.427 12.649 1.00 89.88 90 ASP A O 1
ATOM 654 N N . GLY A 1 91 ? -11.685 -12.564 10.629 1.00 92.19 91 GLY A N 1
ATOM 655 C CA . GLY A 1 91 ? -12.420 -11.300 10.741 1.00 92.19 91 GLY A CA 1
ATOM 656 C C . GLY A 1 91 ? -11.586 -10.040 10.500 1.00 92.19 91 GLY A C 1
ATOM 657 O O . GLY A 1 91 ? -12.066 -8.952 10.812 1.00 92.19 91 GLY A O 1
ATOM 658 N N . ILE A 1 92 ? -10.375 -10.176 9.951 1.00 94.69 92 ILE A N 1
ATOM 659 C CA . ILE A 1 92 ? -9.550 -9.064 9.469 1.00 94.69 92 ILE A CA 1
ATOM 660 C C . ILE A 1 92 ? -9.374 -9.201 7.956 1.00 94.69 92 ILE A C 1
ATOM 662 O O . ILE A 1 92 ? -9.017 -10.269 7.465 1.00 94.69 92 ILE A O 1
ATOM 666 N N . GLU A 1 93 ? -9.590 -8.115 7.222 1.00 96.06 93 GLU A N 1
ATOM 667 C CA . GLU A 1 93 ? -9.248 -8.026 5.802 1.00 96.06 93 GLU A CA 1
ATOM 668 C C . GLU A 1 93 ? -7.804 -7.557 5.640 1.00 96.06 93 GLU A C 1
ATOM 670 O O . GLU A 1 93 ? -7.346 -6.670 6.356 1.00 96.06 93 GLU A O 1
ATOM 675 N N . VAL A 1 94 ? -7.075 -8.116 4.677 1.00 97.38 94 VAL A N 1
ATOM 676 C CA . VAL A 1 94 ? -5.713 -7.674 4.356 1.00 97.38 94 VAL A CA 1
ATOM 677 C C . VAL A 1 94 ? -5.716 -7.078 2.958 1.00 97.38 94 VAL A C 1
ATOM 679 O O . VAL A 1 94 ? -6.135 -7.726 1.998 1.00 97.38 94 VAL A O 1
ATOM 682 N N . VAL A 1 95 ? -5.224 -5.848 2.829 1.00 98.44 95 VAL A N 1
ATOM 683 C CA . VAL A 1 95 ? -5.086 -5.173 1.535 1.00 98.44 95 VAL A CA 1
ATOM 684 C C . VAL A 1 95 ? -3.673 -4.628 1.395 1.00 98.44 95 VAL A C 1
ATOM 686 O O . VAL A 1 95 ? -3.186 -3.870 2.232 1.00 98.44 95 VAL A O 1
ATOM 689 N N . GLY A 1 96 ? -3.004 -5.012 0.314 1.00 98.69 96 GLY A N 1
ATOM 690 C CA . GLY A 1 96 ? -1.714 -4.464 -0.063 1.00 98.69 96 GLY A CA 1
ATOM 691 C C . GLY A 1 96 ? -1.838 -3.156 -0.846 1.00 98.69 96 GLY A C 1
ATOM 692 O O . GLY A 1 96 ? -2.756 -2.969 -1.639 1.00 98.69 96 GLY A O 1
ATOM 693 N N . VAL A 1 97 ? -0.857 -2.277 -0.696 1.00 98.88 97 VAL A N 1
ATOM 694 C CA . VAL A 1 97 ? -0.599 -1.119 -1.554 1.00 98.88 97 VAL A CA 1
ATOM 695 C C . VAL A 1 97 ? 0.821 -1.261 -2.096 1.00 98.88 97 VAL A C 1
ATOM 697 O O . VAL A 1 97 ? 1.800 -1.167 -1.352 1.00 98.88 97 VAL A O 1
ATOM 700 N N . SER A 1 98 ? 0.940 -1.540 -3.393 1.00 98.56 98 SER A N 1
ATOM 701 C CA . SER A 1 98 ? 2.224 -1.596 -4.086 1.00 98.56 98 SER A CA 1
ATOM 702 C C . SER A 1 98 ? 2.578 -0.208 -4.589 1.00 98.56 98 SER A C 1
ATOM 704 O O . SER A 1 98 ? 1.914 0.314 -5.481 1.00 98.56 98 SER A O 1
ATOM 706 N N . THR A 1 99 ? 3.617 0.387 -4.009 1.00 98.31 99 THR A N 1
ATOM 707 C CA . THR A 1 99 ? 3.996 1.779 -4.256 1.00 98.31 99 THR A CA 1
ATOM 708 C C . THR A 1 99 ? 5.467 1.927 -4.634 1.00 98.31 99 THR A C 1
ATOM 710 O O . THR A 1 99 ? 6.259 0.979 -4.575 1.00 98.31 99 THR A O 1
ATOM 713 N N . GLY A 1 100 ? 5.830 3.136 -5.064 1.00 94.81 100 GLY A N 1
ATOM 714 C CA . GLY A 1 100 ? 7.193 3.499 -5.420 1.00 94.81 100 GLY A CA 1
ATOM 715 C C . GLY A 1 100 ? 7.763 2.611 -6.521 1.00 94.81 100 GLY A C 1
ATOM 716 O O . GLY A 1 100 ? 8.888 2.133 -6.381 1.00 94.81 100 GLY A O 1
ATOM 717 N N . TYR A 1 101 ? 7.000 2.341 -7.584 1.00 95.25 101 TYR A N 1
ATOM 718 C CA . TYR A 1 101 ? 7.490 1.558 -8.719 1.00 95.25 101 TYR A CA 1
ATOM 719 C C . TYR A 1 101 ? 8.757 2.200 -9.321 1.00 95.25 101 TYR A C 1
ATOM 721 O O . TYR A 1 101 ? 8.827 3.414 -9.504 1.00 95.25 101 TYR A O 1
ATOM 729 N N . LYS A 1 102 ? 9.790 1.388 -9.570 1.00 91.06 102 LYS A N 1
ATOM 730 C CA . LYS A 1 102 ? 11.123 1.802 -10.026 1.00 91.06 102 LYS A CA 1
ATOM 731 C C . LYS A 1 102 ? 11.639 0.786 -11.053 1.00 91.06 102 LYS A C 1
ATOM 733 O O . LYS A 1 102 ? 12.495 -0.028 -10.705 1.00 91.06 102 LYS A O 1
ATOM 738 N N . PRO A 1 103 ? 11.135 0.829 -12.298 1.00 85.81 103 PRO A N 1
ATOM 739 C CA . PRO A 1 103 ? 11.545 -0.110 -13.344 1.00 85.81 103 PRO A CA 1
ATOM 740 C C . PRO A 1 103 ? 13.030 0.027 -13.701 1.00 85.81 103 PRO A C 1
ATOM 742 O O . PRO A 1 103 ? 13.683 -0.956 -14.026 1.00 85.81 103 PRO A O 1
ATOM 745 N N . ASP A 1 104 ? 13.587 1.233 -13.570 1.00 85.25 104 ASP A N 1
ATOM 746 C CA . ASP A 1 104 ? 14.973 1.538 -13.944 1.00 85.25 104 ASP A CA 1
ATOM 747 C C . ASP A 1 104 ? 15.977 1.346 -12.793 1.00 85.25 104 ASP A C 1
ATOM 749 O O . ASP A 1 104 ? 17.091 1.883 -12.823 1.00 85.25 104 ASP A O 1
ATOM 753 N N . LEU A 1 105 ? 15.599 0.631 -11.726 1.00 82.69 105 LEU A N 1
ATOM 754 C CA . LEU A 1 105 ? 16.489 0.450 -10.586 1.00 82.69 105 LEU A CA 1
ATOM 755 C C . LEU A 1 105 ? 17.684 -0.437 -10.958 1.00 82.69 105 LEU A C 1
ATOM 757 O O . LEU A 1 105 ? 17.556 -1.636 -11.197 1.00 82.69 105 LEU A O 1
ATOM 761 N N . ILE A 1 106 ? 18.883 0.143 -10.912 1.00 75.50 106 ILE A N 1
ATOM 762 C CA . ILE A 1 106 ? 20.126 -0.600 -11.124 1.00 75.50 106 ILE A CA 1
ATOM 763 C C . ILE A 1 106 ? 20.508 -1.323 -9.831 1.00 75.50 106 ILE A C 1
ATOM 765 O O . ILE A 1 106 ? 20.735 -0.704 -8.788 1.00 75.50 106 ILE A O 1
ATOM 769 N N . GLY A 1 107 ? 20.604 -2.648 -9.911 1.00 63.94 107 GLY A N 1
ATOM 770 C CA . GLY A 1 107 ? 21.001 -3.494 -8.793 1.00 63.94 107 GLY A CA 1
ATOM 771 C C . GLY A 1 107 ? 22.409 -3.188 -8.291 1.00 63.94 107 GLY A C 1
ATOM 772 O O . GLY A 1 107 ? 23.314 -2.841 -9.048 1.00 63.94 107 GLY A O 1
ATOM 773 N N . THR A 1 108 ? 22.604 -3.385 -6.994 1.00 67.38 108 THR A N 1
ATOM 774 C CA . THR A 1 108 ? 23.933 -3.471 -6.375 1.00 67.38 108 THR A CA 1
ATOM 775 C C . THR A 1 108 ? 24.099 -4.865 -5.781 1.00 67.38 108 THR A C 1
ATOM 777 O O . THR A 1 108 ? 23.146 -5.641 -5.743 1.00 67.38 108 THR A O 1
ATOM 780 N N . SER A 1 109 ? 25.281 -5.198 -5.256 1.00 63.03 109 SER A N 1
ATOM 781 C CA . SER A 1 109 ? 25.515 -6.488 -4.585 1.00 63.03 109 SER A CA 1
ATOM 782 C C . SER A 1 109 ? 24.535 -6.792 -3.442 1.00 63.03 109 SER A C 1
ATOM 784 O O . SER A 1 109 ? 24.411 -7.946 -3.044 1.00 63.03 109 SER A O 1
ATOM 786 N N . SER A 1 110 ? 23.856 -5.771 -2.913 1.00 64.88 110 SER A N 1
ATOM 787 C CA . SER A 1 110 ? 22.931 -5.873 -1.781 1.00 64.88 110 SER A CA 1
ATOM 788 C C . SER A 1 110 ? 21.461 -5.658 -2.168 1.00 64.88 110 SER A C 1
ATOM 790 O O . SER A 1 110 ? 20.603 -5.704 -1.291 1.00 64.88 110 SER A O 1
ATOM 792 N N . LEU A 1 111 ? 21.157 -5.405 -3.449 1.00 70.00 111 LEU A N 1
ATOM 793 C CA . LEU A 1 111 ? 19.804 -5.115 -3.936 1.00 70.00 111 LEU A CA 1
ATOM 794 C C . LEU A 1 111 ? 19.424 -6.085 -5.057 1.00 70.00 111 LEU A C 1
ATOM 796 O O . LEU A 1 111 ? 19.917 -5.970 -6.181 1.00 70.00 111 LEU A O 1
ATOM 800 N N . LYS A 1 112 ? 18.513 -7.017 -4.759 1.00 78.69 112 LYS A N 1
ATOM 801 C CA . LYS A 1 112 ? 17.819 -7.796 -5.789 1.00 78.69 112 LYS A CA 1
ATOM 802 C C . LYS A 1 112 ? 16.884 -6.848 -6.538 1.00 78.69 112 LYS A C 1
ATOM 804 O O . LYS A 1 112 ? 15.980 -6.271 -5.933 1.00 78.69 112 LYS A O 1
ATOM 809 N N . VAL A 1 113 ? 17.109 -6.706 -7.841 1.00 81.00 113 VAL A N 1
ATOM 810 C CA . VAL A 1 113 ? 16.201 -5.972 -8.725 1.00 81.00 113 VAL A CA 1
ATOM 811 C C . VAL A 1 113 ? 15.022 -6.876 -9.034 1.00 81.00 113 VAL A C 1
ATOM 813 O O . VAL A 1 113 ? 15.187 -7.991 -9.528 1.00 81.00 113 VAL A O 1
ATOM 816 N N . ILE A 1 114 ? 13.840 -6.389 -8.702 1.00 83.25 114 ILE A N 1
ATOM 817 C CA . ILE A 1 114 ? 12.576 -6.915 -9.188 1.00 83.25 114 ILE A CA 1
ATOM 818 C C . ILE A 1 114 ? 12.065 -5.831 -10.124 1.00 83.25 114 ILE A C 1
ATOM 820 O O . ILE A 1 114 ? 11.984 -4.687 -9.709 1.00 83.25 114 ILE A O 1
ATOM 824 N N . GLU A 1 115 ? 11.803 -6.154 -11.384 1.00 83.50 115 GLU A N 1
ATOM 825 C CA . GLU A 1 115 ? 11.364 -5.129 -12.338 1.00 83.50 115 GLU A CA 1
ATOM 826 C C . GLU A 1 115 ? 9.861 -4.895 -12.231 1.00 83.50 115 GLU A C 1
ATOM 828 O O . GLU A 1 115 ? 9.426 -3.757 -12.257 1.00 83.50 115 GLU A O 1
ATOM 833 N N . GLU A 1 116 ? 9.072 -5.954 -12.035 1.00 92.00 116 GLU A N 1
ATOM 834 C CA . GLU A 1 116 ? 7.610 -5.905 -12.087 1.00 92.00 116 GLU A CA 1
ATOM 835 C C . GLU A 1 116 ? 7.000 -6.319 -10.733 1.00 92.00 116 GLU A C 1
ATOM 837 O O . GLU A 1 116 ? 7.041 -7.507 -10.389 1.00 92.00 116 GLU A O 1
ATOM 842 N N . PRO A 1 117 ? 6.420 -5.383 -9.951 1.00 95.62 117 PRO A N 1
ATOM 843 C CA . PRO A 1 117 ? 5.794 -5.703 -8.670 1.00 95.62 117 PRO A CA 1
ATOM 844 C C . PRO A 1 117 ? 4.706 -6.773 -8.777 1.00 95.62 117 PRO A C 1
ATOM 846 O O . PRO A 1 117 ? 4.636 -7.650 -7.919 1.00 95.62 117 PRO A O 1
ATOM 849 N N . SER A 1 118 ? 3.883 -6.729 -9.830 1.00 97.00 118 SER A N 1
ATOM 850 C CA . SER A 1 118 ? 2.797 -7.692 -10.038 1.00 97.00 118 SER A CA 1
ATOM 851 C C . SER A 1 118 ? 3.305 -9.125 -10.193 1.00 97.00 118 SER A C 1
ATOM 853 O O . SER A 1 118 ? 2.760 -10.042 -9.578 1.00 97.00 118 SER A O 1
ATOM 855 N N . GLN A 1 119 ? 4.374 -9.317 -10.972 1.00 95.44 119 GLN A N 1
ATOM 856 C CA . GLN A 1 119 ? 4.986 -10.627 -11.168 1.00 95.44 119 GLN A CA 1
ATOM 857 C C . GLN A 1 119 ? 5.615 -11.129 -9.872 1.00 95.44 119 GLN A C 1
ATOM 859 O O . GLN A 1 119 ? 5.419 -12.280 -9.507 1.00 95.44 119 GLN A O 1
ATOM 864 N N . TRP A 1 120 ? 6.325 -10.262 -9.150 1.00 95.19 120 TRP A N 1
ATOM 865 C CA . TRP A 1 120 ? 6.932 -10.639 -7.878 1.00 95.19 120 TRP A CA 1
ATOM 866 C C . TRP A 1 120 ? 5.902 -11.076 -6.840 1.00 95.19 120 TRP A C 1
ATOM 868 O O . TRP A 1 120 ? 6.060 -12.138 -6.250 1.00 95.19 120 TRP A O 1
ATOM 878 N N . LEU A 1 121 ? 4.825 -10.313 -6.651 1.00 97.56 121 LEU A N 1
ATOM 879 C CA . LEU A 1 121 ? 3.768 -10.682 -5.705 1.00 97.56 121 LEU A CA 1
ATOM 880 C C . LEU A 1 121 ? 3.103 -12.013 -6.084 1.00 97.56 121 LEU A C 1
ATOM 882 O O . LEU A 1 121 ? 2.790 -12.810 -5.201 1.00 97.56 121 LEU A O 1
ATOM 886 N N . ALA A 1 122 ? 2.939 -12.281 -7.384 1.00 96.62 122 ALA A N 1
ATOM 887 C CA . ALA A 1 122 ? 2.452 -13.568 -7.870 1.00 96.62 122 ALA A CA 1
ATOM 888 C C . ALA A 1 122 ? 3.447 -14.714 -7.598 1.00 96.62 122 ALA A C 1
ATOM 890 O O . ALA A 1 122 ? 3.026 -15.787 -7.169 1.00 96.62 122 ALA A O 1
ATOM 891 N N . ASP A 1 123 ? 4.747 -14.487 -7.809 1.00 95.69 123 ASP A N 1
ATOM 892 C CA . ASP A 1 123 ? 5.807 -15.476 -7.576 1.00 95.69 123 ASP A CA 1
ATOM 893 C C . ASP A 1 123 ? 5.943 -15.840 -6.090 1.00 95.69 123 ASP A C 1
ATOM 895 O O . ASP A 1 123 ? 6.109 -17.014 -5.761 1.00 95.69 123 ASP A O 1
ATOM 899 N N . GLU A 1 124 ? 5.828 -14.856 -5.192 1.00 96.38 124 GLU A N 1
ATOM 900 C CA . GLU A 1 124 ? 5.826 -15.088 -3.738 1.00 96.38 124 GLU A CA 1
ATOM 901 C C . GLU A 1 124 ? 4.494 -15.673 -3.234 1.00 96.38 124 GLU A C 1
ATOM 903 O O . GLU A 1 124 ? 4.375 -16.046 -2.068 1.00 96.38 124 GLU A O 1
ATOM 908 N N . GLY A 1 125 ? 3.477 -15.765 -4.097 1.00 96.50 125 GLY A N 1
ATOM 909 C CA . GLY A 1 125 ? 2.160 -16.282 -3.738 1.00 96.50 125 GLY A CA 1
ATOM 910 C C . GLY A 1 125 ? 1.407 -15.388 -2.755 1.00 96.50 125 GLY A C 1
ATOM 911 O O . GLY A 1 125 ? 0.649 -15.908 -1.937 1.00 96.50 125 GLY A O 1
ATOM 912 N N . PHE A 1 126 ? 1.611 -14.067 -2.816 1.00 96.94 126 PHE A N 1
ATOM 913 C CA . PHE A 1 126 ? 0.902 -13.114 -1.965 1.00 96.94 126 PHE A CA 1
ATOM 914 C C . PHE A 1 126 ? -0.605 -13.155 -2.287 1.00 96.94 126 PHE A C 1
ATOM 916 O O . PHE A 1 126 ? -0.997 -12.797 -3.401 1.00 96.94 126 PHE A O 1
ATOM 923 N N . PRO A 1 127 ? -1.461 -13.616 -1.357 1.00 95.25 127 PRO A N 1
ATOM 924 C CA . PRO A 1 127 ? -2.828 -14.023 -1.694 1.00 95.25 127 PRO A CA 1
ATOM 925 C C . PRO A 1 127 ? -3.844 -12.878 -1.623 1.00 95.25 127 PRO A C 1
ATOM 927 O O . PRO A 1 127 ? -4.993 -13.041 -2.031 1.00 95.25 127 PRO A O 1
ATOM 930 N N . PHE A 1 128 ? -3.434 -11.730 -1.088 1.00 96.88 128 PHE A N 1
ATOM 931 C CA . PHE A 1 128 ? -4.320 -10.621 -0.769 1.00 96.88 128 PHE A CA 1
ATOM 932 C C . PHE A 1 128 ? -4.492 -9.658 -1.947 1.00 96.88 128 PHE A C 1
ATOM 934 O O . PHE A 1 128 ? -3.649 -9.576 -2.844 1.00 96.88 128 PHE A O 1
ATOM 941 N N . ALA A 1 129 ? -5.590 -8.898 -1.944 1.00 97.81 129 ALA A N 1
ATOM 942 C CA . ALA A 1 129 ? -5.807 -7.849 -2.934 1.00 97.81 129 ALA A CA 1
ATOM 943 C C . ALA A 1 129 ? -4.721 -6.771 -2.806 1.00 97.81 129 ALA A C 1
ATOM 945 O O . ALA A 1 129 ? -4.375 -6.370 -1.698 1.00 97.81 129 ALA A O 1
ATOM 946 N N . VAL A 1 130 ? -4.196 -6.285 -3.933 1.00 98.75 130 VAL A N 1
ATOM 947 C CA . VAL A 1 130 ? -3.147 -5.256 -3.948 1.00 98.75 130 VAL A CA 1
ATOM 948 C C . VAL A 1 130 ? -3.566 -4.104 -4.839 1.00 98.75 130 VAL A C 1
ATOM 950 O O . VAL A 1 130 ? -3.791 -4.318 -6.024 1.00 98.75 130 VAL A O 1
ATOM 953 N N . ILE A 1 131 ? -3.630 -2.894 -4.292 1.00 98.88 131 ILE A N 1
ATOM 954 C CA . ILE A 1 131 ? -3.754 -1.651 -5.055 1.00 98.88 131 ILE A CA 1
ATOM 955 C C . ILE A 1 131 ? -2.400 -1.343 -5.705 1.00 98.88 131 ILE A C 1
ATOM 957 O O . ILE A 1 131 ? -1.375 -1.311 -5.023 1.00 98.88 131 ILE A O 1
ATOM 961 N N . ALA A 1 132 ? -2.395 -1.108 -7.017 1.00 98.69 132 ALA A N 1
ATOM 962 C CA . ALA A 1 132 ? -1.254 -0.542 -7.728 1.00 98.69 132 ALA A CA 1
ATOM 963 C C . ALA A 1 132 ? -1.300 0.984 -7.575 1.00 98.69 132 ALA A C 1
ATOM 965 O O . ALA A 1 132 ? -2.229 1.620 -8.070 1.00 98.69 132 ALA A O 1
ATOM 966 N N . ASP A 1 133 ? -0.340 1.558 -6.856 1.00 98.75 133 ASP A N 1
ATOM 967 C CA . ASP A 1 133 ? -0.348 2.976 -6.493 1.00 98.75 133 ASP A CA 1
ATOM 968 C C . ASP A 1 133 ? -0.055 3.915 -7.686 1.00 98.75 133 ASP A C 1
ATOM 970 O O . ASP A 1 133 ? 0.382 3.509 -8.767 1.00 98.75 133 ASP A O 1
ATOM 974 N N . SER A 1 134 ? -0.291 5.195 -7.418 1.00 98.50 134 SER A N 1
ATOM 975 C CA . SER A 1 134 ? 0.352 6.397 -7.938 1.00 98.50 134 SER A CA 1
ATOM 976 C C . SER A 1 134 ? 1.684 6.234 -8.671 1.00 98.50 134 SER A C 1
ATOM 978 O O . SER A 1 134 ? 2.606 5.630 -8.118 1.00 98.50 134 SER A O 1
ATOM 980 N N . GLU A 1 135 ? 1.892 6.931 -9.795 1.00 96.62 135 GLU A N 1
ATOM 981 C CA . GLU A 1 135 ? 3.253 7.373 -10.137 1.00 96.62 135 GLU A CA 1
ATOM 982 C C . GLU A 1 135 ? 3.845 8.272 -9.044 1.00 96.62 135 GLU A C 1
ATOM 984 O O . GLU A 1 135 ? 5.007 8.109 -8.671 1.00 96.62 135 GLU A O 1
ATOM 989 N N . GLY A 1 136 ? 3.023 9.151 -8.463 1.00 97.06 136 GLY A N 1
ATOM 990 C CA . GLY A 1 136 ? 3.398 10.049 -7.373 1.00 97.06 136 GLY A CA 1
ATOM 991 C C . GLY A 1 136 ? 3.266 9.454 -5.968 1.00 97.06 136 GLY A C 1
ATOM 992 O O . GLY A 1 136 ? 3.402 10.203 -5.002 1.00 97.06 136 GLY A O 1
ATOM 993 N N . ALA A 1 137 ? 3.025 8.143 -5.843 1.00 97.88 137 ALA A N 1
ATOM 994 C CA . ALA A 1 137 ? 2.779 7.452 -4.574 1.00 97.88 137 ALA A CA 1
ATOM 995 C C . ALA A 1 137 ? 1.603 8.038 -3.755 1.00 97.88 137 ALA A C 1
ATOM 997 O O . ALA A 1 137 ? 1.681 8.172 -2.535 1.00 97.88 137 ALA A O 1
ATOM 998 N N . GLU A 1 138 ? 0.518 8.427 -4.425 1.00 98.69 138 GLU A N 1
ATOM 999 C CA . GLU A 1 138 ? -0.631 9.119 -3.838 1.00 98.69 138 GLU A CA 1
ATOM 1000 C C . GLU A 1 138 ? -1.323 8.320 -2.723 1.00 98.69 138 GLU A C 1
ATOM 1002 O O . GLU A 1 138 ? -1.716 8.916 -1.720 1.00 98.69 138 GLU A O 1
ATOM 1007 N N . ALA A 1 139 ? -1.454 6.994 -2.848 1.00 98.69 139 ALA A N 1
ATOM 1008 C CA . ALA A 1 139 ? -2.006 6.158 -1.783 1.00 98.69 139 ALA A CA 1
ATOM 1009 C C . ALA A 1 139 ? -1.072 6.125 -0.571 1.00 98.69 139 ALA A C 1
ATOM 1011 O O . ALA A 1 139 ? -1.518 6.378 0.546 1.00 98.69 139 ALA A O 1
ATOM 1012 N N . ALA A 1 140 ? 0.222 5.850 -0.776 1.00 98.50 140 ALA A N 1
ATOM 1013 C CA . ALA A 1 140 ? 1.194 5.825 0.317 1.00 98.50 140 ALA A CA 1
ATOM 1014 C C . ALA A 1 140 ? 1.293 7.186 1.029 1.00 98.50 140 ALA A C 1
ATOM 1016 O O . ALA A 1 140 ? 1.293 7.239 2.258 1.00 98.50 140 ALA A O 1
ATOM 1017 N N . GLY A 1 141 ? 1.296 8.284 0.268 1.00 98.31 141 GLY A N 1
ATOM 1018 C CA . GLY A 1 141 ? 1.301 9.643 0.803 1.00 98.31 141 GLY A CA 1
ATOM 1019 C C . GLY A 1 141 ? 0.036 9.979 1.596 1.00 98.31 141 GLY A C 1
ATOM 1020 O O . GLY A 1 141 ? 0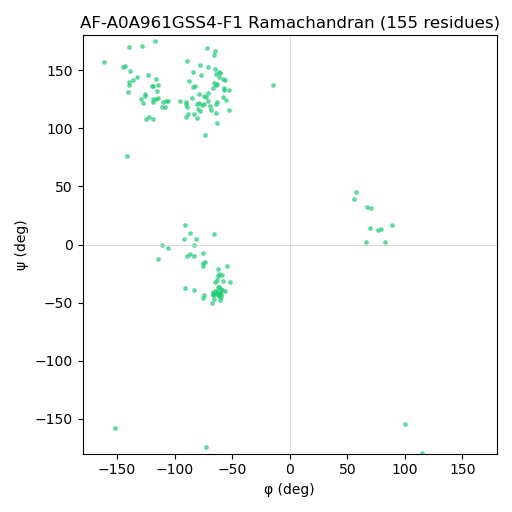.135 10.559 2.674 1.00 98.31 141 GLY A O 1
ATOM 1021 N N . ALA A 1 142 ? -1.146 9.581 1.114 1.00 98.56 142 ALA A N 1
ATOM 1022 C CA . ALA A 1 142 ? -2.401 9.766 1.848 1.00 98.56 142 ALA A CA 1
ATOM 1023 C C . ALA A 1 142 ? -2.456 8.956 3.150 1.00 98.56 142 ALA A C 1
ATOM 1025 O O . ALA A 1 142 ? -3.045 9.404 4.132 1.00 98.56 142 ALA A O 1
ATOM 1026 N N . LEU A 1 143 ? -1.817 7.787 3.165 1.00 98.50 143 LEU A N 1
ATOM 1027 C CA . LEU A 1 143 ? -1.679 6.932 4.341 1.00 98.50 143 LEU A CA 1
ATOM 1028 C C . LEU A 1 143 ? -0.535 7.367 5.277 1.00 98.50 143 LEU A C 1
ATOM 1030 O O . LEU A 1 143 ? -0.257 6.675 6.249 1.00 98.50 143 LEU A O 1
ATOM 1034 N N . GLY A 1 144 ? 0.138 8.489 5.001 1.00 97.94 144 GLY A N 1
ATOM 1035 C CA . GLY A 1 144 ? 1.215 9.004 5.849 1.00 97.94 144 GLY A CA 1
ATOM 1036 C C . GLY A 1 144 ? 2.491 8.155 5.834 1.00 97.94 144 GLY A C 1
ATOM 1037 O O . GLY A 1 144 ? 3.354 8.345 6.683 1.00 97.94 144 GLY A O 1
ATOM 1038 N N . VAL A 1 145 ? 2.655 7.227 4.889 1.00 97.06 145 VAL A N 1
ATOM 1039 C CA . VAL A 1 145 ? 3.777 6.279 4.892 1.00 97.06 145 VAL A CA 1
ATOM 1040 C C . VAL A 1 145 ? 5.091 6.963 4.511 1.00 97.06 145 VAL A C 1
ATOM 1042 O O . VAL A 1 145 ? 5.201 7.582 3.451 1.00 97.06 145 VAL A O 1
ATOM 1045 N N . THR A 1 146 ? 6.116 6.797 5.350 1.00 95.44 146 THR A N 1
ATOM 1046 C CA . THR A 1 146 ? 7.468 7.351 5.132 1.00 95.44 146 THR A CA 1
ATOM 1047 C C . THR A 1 146 ? 8.545 6.276 4.930 1.00 95.44 146 THR A C 1
ATOM 1049 O O . THR A 1 146 ? 9.640 6.586 4.451 1.00 95.44 146 THR A O 1
ATOM 1052 N N . GLY A 1 147 ? 8.236 5.004 5.214 1.00 94.69 147 GLY A N 1
ATOM 1053 C CA . GLY A 1 147 ? 9.144 3.859 5.092 1.00 94.69 147 GLY A CA 1
ATOM 1054 C C . GLY A 1 147 ? 8.473 2.606 4.521 1.00 94.69 147 GLY A C 1
ATOM 1055 O O . GLY A 1 147 ? 7.262 2.555 4.357 1.00 94.69 147 GLY A O 1
ATOM 1056 N N . TYR A 1 148 ? 9.269 1.585 4.178 1.00 95.25 148 TYR A N 1
ATOM 1057 C CA . TYR A 1 148 ? 8.747 0.310 3.667 1.00 95.25 148 TYR A CA 1
ATOM 1058 C C . TYR A 1 148 ? 9.447 -0.907 4.302 1.00 95.25 148 TYR A C 1
ATOM 1060 O O . TYR A 1 148 ? 10.682 -0.914 4.376 1.00 95.25 148 TYR A O 1
ATOM 1068 N N . PRO 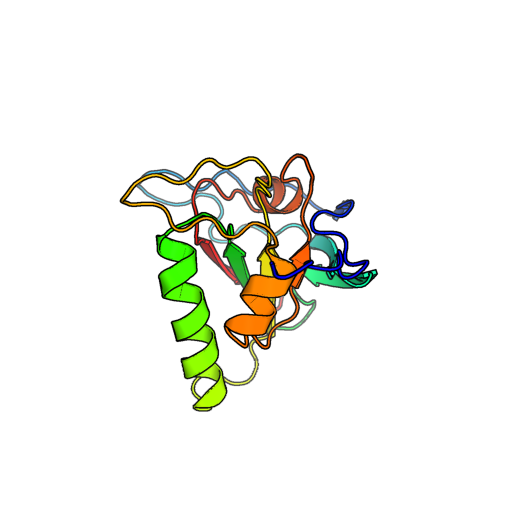A 1 149 ? 8.715 -1.997 4.609 1.00 97.12 149 PRO A N 1
ATOM 1069 C CA . PRO A 1 149 ? 7.252 -2.067 4.605 1.00 97.12 149 PRO A CA 1
ATOM 1070 C C . PRO A 1 149 ? 6.657 -1.259 5.769 1.00 97.12 149 PRO A C 1
ATOM 1072 O O . PRO A 1 149 ? 7.291 -1.151 6.815 1.00 97.12 149 PRO A O 1
ATOM 1075 N N . THR A 1 150 ? 5.431 -0.768 5.597 1.00 97.56 150 THR A N 1
ATOM 1076 C CA . THR A 1 150 ? 4.605 -0.230 6.693 1.00 97.56 150 THR A CA 1
ATOM 1077 C C . THR A 1 150 ? 3.335 -1.066 6.797 1.00 97.56 150 THR A C 1
ATOM 1079 O O . THR A 1 150 ? 2.727 -1.415 5.783 1.00 97.56 150 THR A O 1
ATOM 1082 N N . MET A 1 151 ? 2.945 -1.414 8.023 1.00 96.25 151 MET A N 1
ATOM 1083 C CA . MET A 1 151 ? 1.718 -2.150 8.322 1.00 96.25 151 MET A CA 1
ATOM 1084 C C . MET A 1 151 ? 0.827 -1.293 9.215 1.00 96.25 151 MET A C 1
ATOM 1086 O O . MET A 1 151 ? 1.243 -0.911 10.306 1.00 96.25 151 MET A O 1
ATOM 1090 N N . MET A 1 152 ? -0.396 -1.016 8.770 1.00 96.56 152 MET A N 1
ATOM 1091 C CA . MET A 1 152 ? -1.379 -0.238 9.527 1.0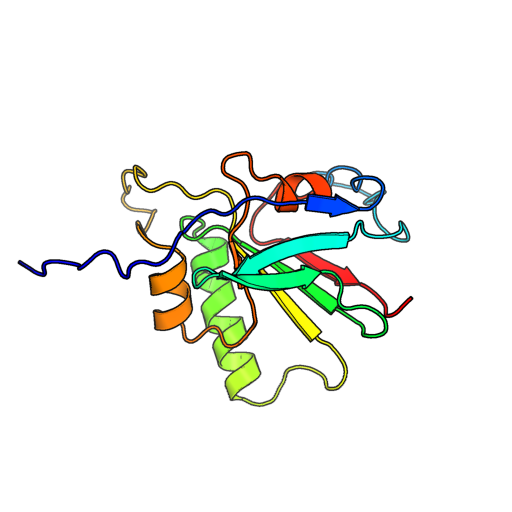0 96.56 152 MET A CA 1
ATOM 1092 C C . MET A 1 152 ? -2.578 -1.116 9.853 1.00 96.56 152 MET A C 1
ATOM 1094 O O . MET A 1 152 ? -3.180 -1.699 8.954 1.00 96.56 152 MET A O 1
ATOM 1098 N N . MET A 1 153 ? -2.926 -1.201 11.135 1.00 96.25 153 MET A N 1
ATOM 1099 C CA . MET A 1 153 ? -4.157 -1.847 11.579 1.00 96.25 153 MET A CA 1
ATOM 1100 C C . MET A 1 153 ? -5.238 -0.785 11.740 1.00 96.25 153 MET A C 1
ATOM 1102 O O . MET A 1 153 ? -5.057 0.170 12.494 1.00 96.25 153 MET A O 1
ATOM 1106 N N . VAL A 1 154 ? -6.351 -0.975 11.046 1.00 96.88 154 VAL A N 1
ATOM 1107 C CA . VAL A 1 154 ? -7.522 -0.098 11.085 1.00 96.88 154 VAL A CA 1
ATOM 1108 C C . VAL A 1 154 ? -8.672 -0.880 11.701 1.00 96.88 154 VAL A C 1
ATOM 1110 O O . VAL A 1 154 ? -8.843 -2.065 11.398 1.00 96.88 154 VAL A O 1
ATOM 1113 N N . ASP A 1 155 ? -9.433 -0.250 12.592 1.00 94.75 155 ASP A N 1
ATOM 1114 C CA . ASP A 1 155 ? -10.660 -0.850 13.110 1.00 94.75 155 ASP A CA 1
ATOM 1115 C C . ASP A 1 155 ? -11.774 -0.851 12.041 1.00 94.75 155 ASP A C 1
ATOM 1117 O O . ASP A 1 155 ? -11.534 -0.613 10.857 1.00 94.75 155 ASP A O 1
ATOM 1121 N N . ALA A 1 156 ? -12.979 -1.258 12.433 1.00 94.00 156 ALA A N 1
ATOM 1122 C CA . ALA A 1 156 ? -14.095 -1.428 11.507 1.00 94.00 156 ALA A CA 1
ATOM 1123 C C . ALA A 1 156 ? -14.912 -0.144 11.267 1.00 94.00 156 ALA A C 1
ATOM 1125 O O . ALA A 1 156 ? -15.819 -0.185 10.426 1.00 94.00 156 ALA A O 1
ATOM 1126 N N . ASP A 1 157 ? -14.654 0.924 12.030 1.00 80.25 157 ASP A N 1
ATOM 1127 C CA . ASP A 1 157 ? -15.537 2.091 12.163 1.00 80.25 157 ASP A CA 1
ATOM 1128 C C . ASP A 1 157 ? -15.228 3.217 11.156 1.00 80.25 157 ASP A C 1
ATOM 1130 O O . ASP A 1 157 ? -14.053 3.429 10.778 1.00 80.25 157 ASP A O 1
#

pLDDT: mean 92.13, std 12.24, range [34.94, 98.88]